Protein AF-C5CBI0-F1 (afdb_monomer_lite)

Radius of gyration: 13.85 Å; chains: 1; bounding box: 37×34×24 Å

Structure (mmCIF, N/CA/C/O backbone):
data_AF-C5CBI0-F1
#
_entry.id   AF-C5CBI0-F1
#
loop_
_atom_site.group_PDB
_atom_site.id
_atom_site.type_symbol
_atom_site.label_atom_id
_atom_site.label_alt_id
_atom_site.label_comp_id
_atom_site.label_asym_id
_atom_site.label_entity_id
_atom_site.label_seq_id
_atom_site.pdbx_PDB_ins_code
_atom_site.Cartn_x
_atom_site.Cartn_y
_atom_site.Cartn_z
_atom_site.occupancy
_atom_site.B_iso_or_equiv
_atom_site.auth_seq_id
_atom_site.auth_comp_id
_atom_site.auth_asym_id
_atom_site.auth_atom_id
_atom_site.pdbx_PDB_model_num
ATOM 1 N N . MET A 1 1 ? -3.695 21.537 9.194 1.00 71.69 1 MET A N 1
ATOM 2 C CA . MET A 1 1 ? -4.596 20.797 8.289 1.00 71.69 1 MET A CA 1
ATOM 3 C C . MET A 1 1 ? -4.878 19.452 8.936 1.00 71.69 1 MET A C 1
ATOM 5 O O . MET A 1 1 ? -3.909 18.765 9.244 1.00 71.69 1 MET A O 1
ATOM 9 N N . PRO A 1 2 ? -6.136 19.122 9.262 1.00 87.75 2 PRO A N 1
ATOM 10 C CA . PRO A 1 2 ? -6.446 17.858 9.918 1.00 87.75 2 PRO A CA 1
ATOM 11 C C . PRO A 1 2 ? -6.132 16.680 8.991 1.00 87.75 2 PRO A C 1
ATOM 13 O O . PRO A 1 2 ? -6.425 16.721 7.797 1.00 87.75 2 PRO A O 1
ATOM 16 N N . VAL A 1 3 ? -5.531 15.638 9.553 1.00 92.62 3 VAL A N 1
ATOM 17 C CA . VAL A 1 3 ? -5.170 14.406 8.844 1.00 92.62 3 VAL A CA 1
ATOM 18 C C . VAL A 1 3 ? -6.237 13.347 9.108 1.00 92.62 3 VAL A C 1
ATOM 20 O O . VAL A 1 3 ? -6.769 13.259 10.213 1.00 92.62 3 VAL A O 1
ATOM 23 N N . ARG A 1 4 ? -6.546 12.534 8.096 1.00 94.00 4 ARG A N 1
ATOM 24 C CA . ARG A 1 4 ? -7.411 11.357 8.200 1.00 94.00 4 ARG A CA 1
ATOM 25 C C . ARG A 1 4 ? -6.650 10.114 7.762 1.00 94.00 4 ARG A C 1
ATOM 27 O O . ARG A 1 4 ? -6.080 10.086 6.676 1.00 94.00 4 ARG A O 1
ATOM 34 N N . LEU A 1 5 ? -6.736 9.077 8.587 1.00 95.94 5 LEU A N 1
ATOM 35 C CA . LEU A 1 5 ? -6.386 7.712 8.220 1.00 95.94 5 LEU A CA 1
ATOM 36 C C . LEU A 1 5 ? -7.669 6.972 7.824 1.00 95.94 5 LEU A C 1
ATOM 38 O O . LEU A 1 5 ? -8.665 7.047 8.547 1.00 95.94 5 LEU A O 1
ATOM 42 N N . ARG A 1 6 ? -7.668 6.272 6.689 1.00 96.12 6 ARG A N 1
ATOM 43 C CA . ARG A 1 6 ? -8.775 5.386 6.290 1.00 96.12 6 ARG A CA 1
ATOM 44 C C . ARG A 1 6 ? -8.252 4.140 5.576 1.00 96.12 6 ARG A C 1
ATOM 46 O O . ARG A 1 6 ? -7.169 4.219 4.994 1.00 96.12 6 ARG A O 1
ATOM 53 N N . PRO A 1 7 ? -8.978 3.009 5.613 1.00 97.56 7 PRO A N 1
ATOM 54 C CA . PRO A 1 7 ? -8.635 1.859 4.792 1.00 97.56 7 PRO A CA 1
ATOM 55 C C . PRO A 1 7 ? -8.506 2.249 3.317 1.00 97.56 7 PRO A C 1
ATOM 57 O O . PRO A 1 7 ? -9.172 3.172 2.831 1.00 97.56 7 PRO A O 1
ATOM 60 N N . THR A 1 8 ? -7.623 1.536 2.635 1.00 98.06 8 THR A N 1
ATOM 61 C CA . THR A 1 8 ? -7.498 1.582 1.178 1.00 98.06 8 THR A CA 1
ATOM 62 C C . THR A 1 8 ? -8.779 1.084 0.501 1.00 98.06 8 THR A C 1
ATOM 64 O O . THR A 1 8 ? -9.445 0.177 1.005 1.00 98.06 8 THR A O 1
ATOM 67 N N . VAL A 1 9 ? -9.129 1.683 -0.639 1.00 97.31 9 VAL A N 1
ATOM 68 C CA . VAL A 1 9 ? -10.209 1.236 -1.538 1.00 97.31 9 VAL A CA 1
ATOM 69 C C . VAL A 1 9 ? -9.697 1.183 -2.976 1.00 97.31 9 VAL A C 1
ATOM 71 O O . VAL A 1 9 ? -8.698 1.819 -3.295 1.00 97.31 9 VAL A O 1
ATOM 74 N N . LEU A 1 10 ? -10.373 0.446 -3.864 1.00 98.44 10 LEU A N 1
ATOM 75 C CA . LEU A 1 10 ? -9.917 0.288 -5.256 1.00 98.44 10 LEU A CA 1
ATOM 76 C C . LEU A 1 10 ? -9.832 1.619 -6.022 1.00 98.44 10 LEU A C 1
ATOM 78 O O . LEU A 1 10 ? -8.954 1.771 -6.868 1.00 98.44 10 LEU A O 1
ATOM 82 N N . ASP A 1 11 ? -10.686 2.586 -5.685 1.00 98.00 11 ASP A N 1
ATOM 83 C CA . ASP A 1 11 ? -10.703 3.923 -6.298 1.00 98.00 11 ASP A CA 1
ATOM 84 C C . ASP A 1 11 ? -9.457 4.762 -5.948 1.00 98.00 11 ASP A C 1
ATOM 86 O O . ASP A 1 11 ? -9.220 5.807 -6.547 1.00 98.00 11 ASP A O 1
ATOM 90 N N . ASP A 1 12 ? -8.616 4.302 -5.013 1.00 98.38 12 ASP A N 1
ATOM 91 C CA . ASP A 1 12 ? -7.339 4.951 -4.699 1.00 98.38 12 ASP A CA 1
ATOM 92 C C . ASP A 1 12 ? -6.265 4.714 -5.778 1.00 98.38 12 ASP A C 1
ATOM 94 O O . ASP A 1 12 ? -5.223 5.370 -5.750 1.00 98.38 12 ASP A O 1
ATOM 98 N N . ALA A 1 13 ? -6.487 3.790 -6.722 1.00 98.62 13 ALA A N 1
ATOM 99 C CA . ALA A 1 13 ? -5.467 3.314 -7.660 1.00 98.62 13 ALA A CA 1
ATOM 100 C C . ALA A 1 13 ? -4.805 4.437 -8.476 1.00 98.62 13 ALA A C 1
ATOM 102 O O . ALA A 1 13 ? -3.575 4.504 -8.551 1.00 98.62 13 ALA A O 1
ATOM 103 N N . GLU A 1 14 ? -5.598 5.344 -9.052 1.00 98.56 14 GLU A N 1
ATOM 104 C CA . GLU A 1 14 ? -5.080 6.452 -9.863 1.00 98.56 14 GLU A CA 1
ATOM 105 C C . GLU A 1 14 ? -4.230 7.409 -9.011 1.00 98.56 14 GLU A C 1
ATOM 107 O O . GLU A 1 14 ? -3.094 7.748 -9.367 1.00 98.56 14 GLU A O 1
ATOM 112 N N . ALA A 1 15 ? -4.749 7.795 -7.842 1.00 98.00 15 ALA A N 1
ATOM 113 C CA . ALA A 1 15 ? -4.076 8.706 -6.924 1.00 98.00 15 ALA A CA 1
ATOM 114 C C . ALA A 1 15 ? -2.768 8.108 -6.382 1.00 98.00 15 ALA A C 1
ATOM 116 O O . ALA A 1 15 ? -1.747 8.800 -6.322 1.00 98.00 15 ALA A O 1
ATOM 117 N N . LEU A 1 16 ? -2.765 6.817 -6.040 1.00 98.00 16 LEU A N 1
ATOM 118 C CA . LEU A 1 16 ? -1.567 6.109 -5.596 1.00 98.00 16 LEU A CA 1
ATOM 119 C C . LEU A 1 16 ? -0.542 5.964 -6.721 1.00 98.00 16 LEU A C 1
ATOM 121 O O . LEU A 1 16 ? 0.648 6.143 -6.472 1.00 98.00 16 LEU A O 1
ATOM 125 N N . ALA A 1 17 ? -0.967 5.731 -7.966 1.00 98.44 17 ALA A N 1
ATOM 126 C CA . ALA A 1 17 ? -0.053 5.670 -9.105 1.00 98.44 17 ALA A CA 1
ATOM 127 C C . ALA A 1 17 ? 0.595 7.034 -9.385 1.00 98.44 17 ALA A C 1
ATOM 129 O O . ALA A 1 17 ? 1.787 7.120 -9.694 1.00 98.44 17 ALA A O 1
ATOM 130 N N . ALA A 1 18 ? -0.166 8.124 -9.270 1.00 98.38 18 ALA A N 1
ATOM 131 C CA . ALA A 1 18 ? 0.374 9.478 -9.361 1.00 98.38 18 ALA A CA 1
ATOM 132 C C . ALA A 1 18 ? 1.375 9.765 -8.227 1.00 98.38 18 ALA A C 1
ATOM 134 O O . ALA A 1 18 ? 2.489 10.229 -8.493 1.00 98.38 18 ALA A O 1
ATOM 135 N N . LEU A 1 19 ? 1.021 9.420 -6.985 1.00 97.12 19 LEU A N 1
ATOM 136 C CA . LEU A 1 19 ? 1.884 9.603 -5.820 1.00 97.12 19 LEU A CA 1
ATOM 137 C C . LEU A 1 19 ? 3.189 8.809 -5.961 1.00 97.12 19 LEU A C 1
ATOM 139 O O . LEU A 1 19 ? 4.267 9.401 -5.909 1.00 97.12 19 LEU A O 1
ATOM 143 N N . ALA A 1 20 ? 3.097 7.507 -6.233 1.00 95.56 20 ALA A N 1
ATOM 144 C CA . ALA A 1 20 ? 4.236 6.609 -6.401 1.00 95.56 20 ALA A CA 1
ATOM 145 C C . ALA A 1 20 ? 5.208 7.083 -7.491 1.00 95.56 20 ALA A C 1
ATOM 147 O O . ALA A 1 20 ? 6.423 6.991 -7.326 1.00 95.56 20 ALA A O 1
ATOM 148 N N . ARG A 1 21 ? 4.698 7.631 -8.604 1.00 96.62 21 ARG A N 1
ATOM 149 C CA . ARG A 1 21 ? 5.546 8.218 -9.654 1.00 96.62 21 ARG A CA 1
ATOM 150 C C . ARG A 1 21 ? 6.255 9.483 -9.177 1.00 96.62 21 ARG A C 1
ATOM 152 O O . ARG A 1 21 ? 7.451 9.614 -9.410 1.00 96.62 21 ARG A O 1
ATOM 159 N N . SER A 1 22 ? 5.542 10.384 -8.497 1.00 97.25 22 SER A N 1
ATOM 160 C CA . SER A 1 22 ? 6.118 11.647 -8.006 1.00 97.25 22 SER A CA 1
ATOM 161 C C . SER A 1 22 ? 7.159 11.464 -6.897 1.00 97.25 22 SER A C 1
ATOM 163 O O . SER A 1 22 ? 8.059 12.286 -6.774 1.00 97.25 22 SER A O 1
ATOM 165 N N . GLN A 1 23 ? 7.052 10.395 -6.102 1.00 95.31 23 GLN A N 1
ATOM 166 C CA . GLN A 1 23 ? 7.930 10.140 -4.956 1.00 95.31 23 GLN A CA 1
ATOM 167 C C . GLN A 1 23 ? 9.046 9.131 -5.252 1.00 95.31 23 GLN A C 1
ATOM 169 O O . GLN A 1 23 ? 9.870 8.874 -4.379 1.00 95.31 23 GLN A O 1
ATOM 174 N N . ARG A 1 24 ? 9.104 8.562 -6.466 1.00 92.94 24 ARG A N 1
ATOM 175 C CA . ARG A 1 24 ? 10.000 7.439 -6.790 1.00 92.94 24 ARG A CA 1
ATOM 176 C C . ARG A 1 24 ? 11.467 7.726 -6.471 1.00 92.94 24 ARG A C 1
ATOM 178 O O . ARG A 1 24 ? 12.135 6.882 -5.891 1.00 92.94 24 ARG A O 1
ATOM 185 N N . GLU A 1 25 ? 11.970 8.895 -6.856 1.00 93.31 25 GLU A N 1
ATOM 186 C CA . GLU A 1 25 ? 13.368 9.266 -6.603 1.00 93.31 25 GLU A CA 1
ATOM 187 C C . GLU A 1 25 ? 13.639 9.460 -5.106 1.00 93.31 25 GLU A C 1
ATOM 189 O O . GLU A 1 25 ? 14.668 9.025 -4.596 1.00 93.31 25 GLU A O 1
ATOM 194 N N . HIS A 1 26 ? 12.684 10.056 -4.388 1.00 94.50 26 HIS A N 1
ATOM 195 C CA . HIS A 1 26 ? 12.806 10.332 -2.961 1.00 94.50 26 HIS A CA 1
ATOM 196 C C . HIS A 1 26 ? 12.775 9.056 -2.107 1.00 94.50 26 HIS A C 1
ATOM 198 O O . HIS A 1 26 ? 13.541 8.930 -1.152 1.00 94.50 26 HIS A O 1
ATOM 204 N N . LEU A 1 27 ? 11.896 8.110 -2.451 1.00 93.19 27 LEU A N 1
ATOM 205 C CA . LEU A 1 27 ? 11.695 6.866 -1.703 1.00 93.19 27 LEU A CA 1
ATOM 206 C C . LEU A 1 27 ? 12.607 5.725 -2.163 1.00 93.19 27 LEU A C 1
ATOM 208 O O . LEU A 1 27 ? 12.865 4.813 -1.383 1.00 93.19 27 LEU A O 1
ATOM 212 N N . GLY A 1 28 ? 13.128 5.784 -3.391 1.00 93.00 28 GLY A N 1
ATOM 213 C CA . GLY A 1 28 ? 13.927 4.725 -4.011 1.00 93.00 28 GLY A CA 1
ATOM 214 C C . GLY A 1 28 ? 15.063 4.153 -3.150 1.00 93.00 28 GLY A C 1
ATOM 215 O O . GLY A 1 28 ? 15.215 2.936 -3.134 1.00 93.00 28 GLY A O 1
ATOM 216 N N . PRO A 1 29 ? 15.828 4.960 -2.387 1.00 95.31 29 PRO A N 1
ATOM 217 C CA . PRO A 1 29 ? 16.868 4.428 -1.501 1.00 95.31 29 PRO A CA 1
ATOM 218 C C . PRO A 1 29 ? 16.352 3.540 -0.355 1.00 95.31 29 PRO A C 1
ATOM 220 O O . PRO A 1 29 ? 17.135 2.796 0.234 1.00 95.31 29 PRO A O 1
ATOM 223 N N . TRP A 1 30 ? 15.064 3.636 -0.013 1.00 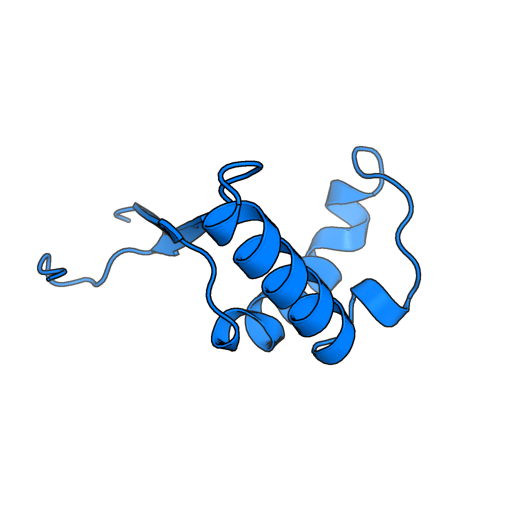95.12 30 TRP A N 1
ATOM 224 C CA . TRP A 1 30 ? 14.456 3.019 1.172 1.00 95.12 30 TRP A CA 1
ATOM 225 C C . TRP A 1 30 ? 13.398 1.962 0.847 1.00 95.12 30 TRP A C 1
ATOM 227 O O . TRP A 1 30 ? 12.970 1.233 1.742 1.00 95.12 30 TRP A O 1
ATOM 237 N N . GLU A 1 31 ? 12.964 1.874 -0.408 1.00 89.94 31 GLU A N 1
ATOM 238 C CA . GLU A 1 31 ? 11.935 0.936 -0.848 1.00 89.94 31 GLU A CA 1
ATOM 239 C C . GLU A 1 31 ? 12.527 -0.203 -1.691 1.00 89.94 31 GLU A C 1
ATOM 241 O O . GLU A 1 31 ? 13.506 -0.007 -2.412 1.00 89.94 31 GLU A O 1
ATOM 246 N N . PRO A 1 32 ? 11.932 -1.411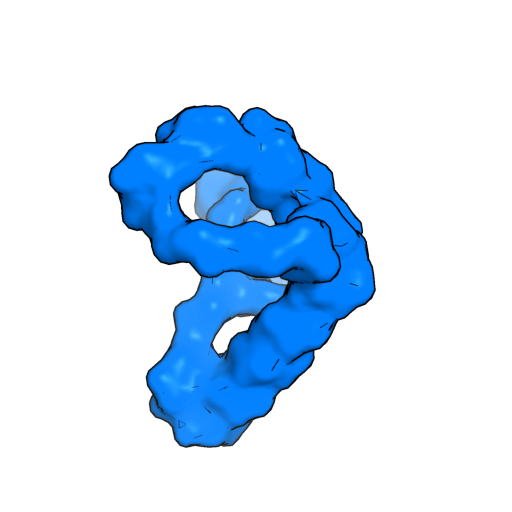 -1.649 1.00 93.06 32 PRO A N 1
ATOM 247 C CA . PRO A 1 32 ? 12.297 -2.480 -2.568 1.00 93.06 32 PRO A CA 1
ATOM 248 C C . PRO A 1 32 ? 12.109 -2.053 -4.023 1.00 93.06 32 PRO A C 1
ATOM 250 O O . PRO A 1 32 ? 11.143 -1.358 -4.349 1.00 93.06 32 PRO A O 1
ATOM 253 N N . GLU A 1 33 ? 12.969 -2.548 -4.912 1.00 92.81 33 GLU A N 1
ATOM 254 C CA . GLU A 1 33 ? 12.801 -2.331 -6.345 1.00 92.81 33 GLU A CA 1
ATOM 255 C C . GLU A 1 33 ? 11.441 -2.876 -6.807 1.00 92.81 33 GLU A C 1
ATOM 257 O O . GLU A 1 33 ? 11.073 -4.028 -6.548 1.00 92.81 33 GLU A O 1
ATOM 262 N N . ARG A 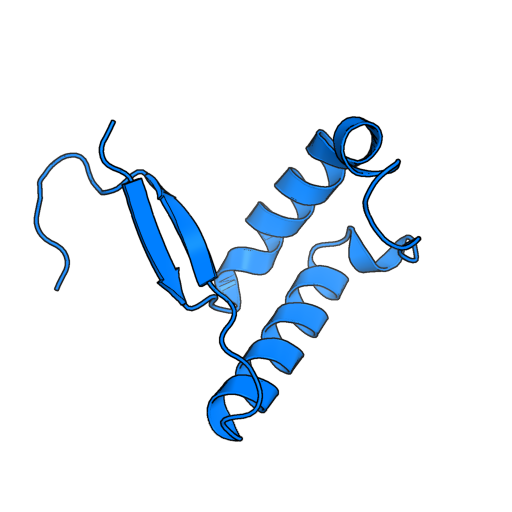1 34 ? 10.662 -2.017 -7.471 1.00 94.06 34 ARG A N 1
ATOM 263 C CA . ARG A 1 34 ? 9.340 -2.352 -8.000 1.00 94.06 34 ARG A CA 1
ATOM 264 C C . ARG A 1 34 ? 9.392 -2.409 -9.526 1.00 94.06 34 ARG A C 1
ATOM 266 O O . ARG A 1 34 ? 9.961 -1.511 -10.149 1.00 94.06 34 ARG A O 1
ATOM 273 N N . PRO A 1 35 ? 8.749 -3.404 -10.155 1.00 95.50 35 PRO A N 1
ATOM 274 C CA . PRO A 1 35 ? 8.632 -3.450 -11.608 1.00 95.50 35 PRO A CA 1
ATOM 275 C C . PRO A 1 35 ? 7.838 -2.246 -12.129 1.00 95.50 35 PRO A C 1
ATOM 277 O O . PRO A 1 35 ? 6.952 -1.730 -11.450 1.00 95.50 35 PRO A O 1
ATOM 280 N N . ALA A 1 36 ? 8.101 -1.829 -13.371 1.00 96.38 36 ALA A N 1
ATOM 281 C CA . ALA A 1 36 ? 7.459 -0.652 -13.965 1.00 96.38 36 ALA A CA 1
ATOM 282 C C . ALA A 1 36 ? 5.918 -0.698 -13.911 1.00 96.38 36 ALA A C 1
ATOM 284 O O . ALA A 1 36 ? 5.295 0.343 -13.694 1.00 96.38 36 ALA A O 1
ATOM 285 N N . HIS A 1 37 ? 5.315 -1.892 -14.029 1.00 97.81 37 HIS A N 1
ATOM 286 C CA . HIS A 1 37 ? 3.861 -2.079 -13.940 1.00 97.81 37 HIS A CA 1
ATOM 287 C C . HIS A 1 37 ? 3.284 -1.584 -12.607 1.00 97.81 37 HIS A C 1
ATOM 289 O O . HIS A 1 37 ? 2.179 -1.052 -12.587 1.00 97.81 37 HIS A O 1
ATOM 295 N N . TRP A 1 38 ? 4.037 -1.696 -11.507 1.00 97.06 38 TRP A N 1
ATOM 296 C CA . TRP A 1 38 ? 3.580 -1.316 -10.170 1.00 97.06 38 TRP A CA 1
ATOM 297 C C . TRP A 1 38 ? 3.250 0.178 -10.081 1.00 97.06 38 TRP A C 1
ATOM 299 O O . TRP A 1 38 ? 2.398 0.588 -9.307 1.00 97.06 38 TRP A O 1
ATOM 309 N N . PHE A 1 39 ? 3.883 1.005 -10.914 1.00 97.00 39 PHE A N 1
ATOM 310 C CA . PHE A 1 39 ? 3.675 2.454 -10.944 1.00 97.00 39 PHE A CA 1
ATOM 311 C C . PHE A 1 39 ? 2.578 2.900 -11.921 1.00 97.00 39 PHE A C 1
ATOM 313 O O . PHE A 1 39 ? 2.461 4.090 -12.220 1.00 97.00 39 PHE A O 1
ATOM 320 N N . THR A 1 40 ? 1.807 1.954 -12.453 1.00 98.38 40 THR A N 1
ATOM 321 C CA . THR A 1 40 ? 0.626 2.217 -13.282 1.00 98.38 40 THR A CA 1
ATOM 322 C C . THR A 1 40 ? -0.639 2.124 -12.434 1.00 98.38 40 THR A C 1
ATOM 324 O O . THR A 1 40 ? -0.633 1.482 -11.385 1.00 98.38 40 THR A O 1
ATOM 327 N N . GLU A 1 41 ? -1.735 2.729 -12.892 1.00 98.69 41 GLU A N 1
ATOM 328 C CA . GLU A 1 41 ? -3.043 2.589 -12.236 1.00 98.69 41 GLU A CA 1
ATOM 329 C C . GLU A 1 41 ? -3.461 1.115 -12.119 1.00 98.69 41 GLU A C 1
ATOM 331 O O . GLU A 1 41 ? -3.866 0.679 -11.046 1.00 98.69 41 GLU A O 1
ATOM 336 N N . ALA A 1 42 ? -3.274 0.323 -13.181 1.00 98.62 42 ALA A N 1
ATOM 337 C CA . ALA A 1 42 ? -3.573 -1.108 -13.171 1.00 98.62 42 ALA A CA 1
ATOM 338 C C . ALA A 1 42 ? -2.765 -1.862 -12.099 1.00 98.62 42 ALA A C 1
ATOM 340 O O . ALA A 1 42 ? -3.335 -2.615 -11.316 1.00 98.62 42 ALA A O 1
ATOM 341 N N . GLY A 1 43 ? -1.458 -1.600 -11.993 1.00 98.62 43 GLY A N 1
ATOM 342 C CA . GLY A 1 43 ? -0.617 -2.234 -10.972 1.00 98.62 43 GLY A CA 1
ATOM 343 C C . GLY A 1 43 ? -0.969 -1.812 -9.543 1.00 98.62 43 GLY A C 1
ATOM 344 O O . GLY A 1 43 ? -0.942 -2.636 -8.630 1.00 98.62 43 GLY A O 1
ATOM 345 N N . GLN A 1 44 ? -1.348 -0.549 -9.329 1.00 98.62 44 GLN A N 1
ATOM 346 C CA . GLN A 1 44 ? -1.847 -0.103 -8.024 1.00 98.62 44 GLN A CA 1
ATOM 347 C C . GLN A 1 44 ? -3.194 -0.744 -7.694 1.00 98.62 44 GLN A C 1
ATOM 349 O O . GLN A 1 44 ? -3.402 -1.170 -6.560 1.00 98.62 44 GLN A O 1
ATOM 354 N N . ARG A 1 45 ? -4.085 -0.891 -8.680 1.00 98.75 45 ARG A N 1
ATOM 355 C CA . ARG A 1 45 ? -5.348 -1.610 -8.510 1.00 98.75 45 ARG A CA 1
ATOM 356 C C . ARG A 1 45 ? -5.116 -3.063 -8.095 1.00 98.75 45 ARG A C 1
ATOM 358 O O . ARG A 1 45 ? -5.717 -3.503 -7.122 1.00 98.75 45 ARG A O 1
ATOM 365 N N . GLU A 1 46 ? -4.210 -3.779 -8.756 1.00 98.69 46 GLU A N 1
ATOM 366 C CA . GLU A 1 46 ? -3.839 -5.154 -8.382 1.00 98.69 46 GLU A CA 1
ATOM 367 C C . GLU A 1 46 ? -3.299 -5.237 -6.942 1.00 98.69 46 GLU A C 1
ATOM 369 O O . GLU A 1 46 ? -3.654 -6.145 -6.183 1.00 98.69 46 GLU A O 1
ATOM 374 N N . ALA A 1 47 ? -2.478 -4.265 -6.530 1.00 98.00 47 ALA A N 1
ATOM 375 C CA . ALA A 1 47 ? -1.970 -4.181 -5.163 1.00 98.00 47 ALA A CA 1
ATOM 376 C C . ALA A 1 47 ? -3.090 -3.922 -4.136 1.00 98.00 47 ALA A C 1
ATOM 378 O O . ALA A 1 47 ? -3.093 -4.528 -3.062 1.00 98.00 47 ALA A O 1
ATOM 379 N N . LEU A 1 48 ? -4.063 -3.069 -4.467 1.00 98.62 48 LEU A N 1
ATOM 380 C CA . LEU A 1 48 ? -5.232 -2.789 -3.628 1.00 98.62 48 LEU A CA 1
ATOM 381 C C . LEU A 1 48 ? -6.168 -4.000 -3.524 1.00 98.62 48 LEU A C 1
ATOM 383 O O . LEU A 1 48 ? -6.658 -4.303 -2.439 1.00 98.62 48 LEU A O 1
ATOM 387 N N . GLU A 1 49 ? -6.370 -4.741 -4.613 1.00 98.69 49 GLU A N 1
ATOM 388 C CA . GLU A 1 49 ? -7.119 -6.002 -4.596 1.00 98.69 49 GLU A CA 1
ATOM 389 C C . GLU A 1 49 ? -6.439 -7.043 -3.697 1.00 98.69 49 GLU A C 1
ATOM 391 O O . GLU A 1 49 ? -7.109 -7.778 -2.968 1.00 98.69 49 GLU A O 1
ATOM 396 N N . GLN A 1 50 ? -5.103 -7.099 -3.701 1.00 98.50 50 GLN A N 1
ATOM 397 C CA . GLN A 1 50 ? -4.362 -7.947 -2.771 1.00 98.50 50 GLN A CA 1
ATOM 398 C C . GLN A 1 50 ? -4.530 -7.483 -1.318 1.00 98.50 50 GLN A C 1
ATOM 400 O O . GLN A 1 50 ? -4.769 -8.319 -0.446 1.00 98.50 50 GLN A O 1
ATOM 405 N N . ALA A 1 51 ? -4.469 -6.175 -1.060 1.00 98.38 51 ALA A N 1
ATOM 4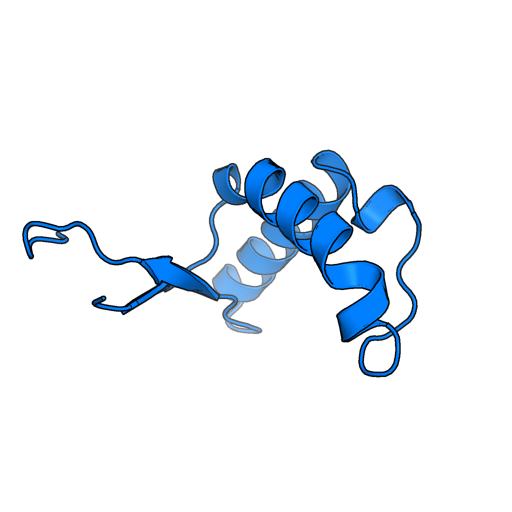06 C CA . ALA A 1 51 ? -4.698 -5.615 0.269 1.00 98.38 51 ALA A CA 1
ATOM 407 C C . ALA A 1 51 ? -6.113 -5.918 0.791 1.00 98.38 51 ALA A C 1
ATOM 409 O O . ALA A 1 51 ? -6.278 -6.229 1.971 1.0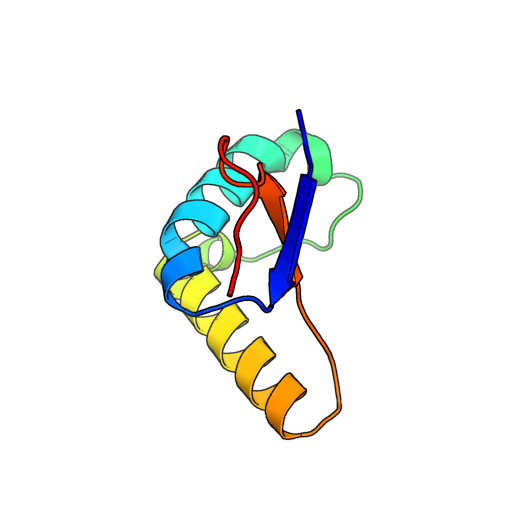0 98.38 51 ALA A O 1
ATOM 410 N N . ASP A 1 52 ? -7.129 -5.899 -0.077 1.00 98.25 52 ASP A N 1
ATOM 411 C CA . ASP A 1 52 ? -8.494 -6.277 0.294 1.00 98.25 52 ASP A CA 1
ATOM 412 C C . ASP A 1 52 ? -8.600 -7.767 0.647 1.00 98.25 52 ASP A C 1
ATOM 414 O O . ASP A 1 52 ? -9.142 -8.118 1.699 1.00 98.25 52 ASP A O 1
ATOM 418 N N . ARG A 1 53 ? -7.985 -8.648 -0.160 1.00 98.62 53 ARG A N 1
ATOM 419 C CA . ARG A 1 53 ? -7.893 -10.088 0.146 1.00 98.62 53 ARG A CA 1
ATOM 420 C C . ARG A 1 53 ? -7.182 -10.354 1.471 1.00 98.62 53 ARG A C 1
ATOM 422 O O . ARG A 1 53 ? -7.592 -11.239 2.223 1.00 98.62 53 ARG A O 1
ATOM 429 N N . ASP A 1 54 ? -6.110 -9.622 1.760 1.00 98.69 54 ASP A N 1
ATOM 430 C CA . ASP A 1 54 ? -5.370 -9.765 3.012 1.00 98.69 54 ASP A CA 1
ATOM 431 C C . ASP A 1 54 ? -6.167 -9.256 4.213 1.00 98.69 54 ASP A C 1
ATOM 433 O O . ASP A 1 54 ? -6.162 -9.910 5.258 1.00 98.69 54 ASP A O 1
ATOM 437 N N . ARG A 1 55 ? -6.909 -8.155 4.056 1.00 98.12 55 ARG A N 1
ATOM 438 C CA . ARG A 1 55 ? -7.813 -7.626 5.082 1.00 98.12 55 ARG A CA 1
ATOM 439 C C . ARG A 1 55 ? -8.953 -8.591 5.382 1.00 98.12 55 ARG A C 1
ATOM 441 O O . ARG A 1 55 ? -9.202 -8.884 6.548 1.00 98.12 55 ARG A O 1
ATOM 448 N N . ALA A 1 56 ? -9.607 -9.126 4.350 1.00 98.06 56 ALA A N 1
ATOM 449 C CA . ALA A 1 56 ? -10.676 -10.115 4.496 1.00 98.06 56 ALA A CA 1
ATOM 450 C C . ALA A 1 56 ? -10.197 -11.386 5.220 1.00 98.06 56 ALA A C 1
ATOM 452 O O . ALA A 1 56 ? -10.960 -12.016 5.948 1.00 98.06 56 ALA A O 1
ATOM 453 N N . ALA A 1 57 ? -8.920 -11.738 5.057 1.00 98.50 57 ALA A N 1
ATOM 454 C CA . ALA A 1 57 ? -8.291 -12.865 5.733 1.00 98.50 57 ALA A CA 1
ATOM 455 C C . ALA A 1 57 ? -7.610 -12.512 7.072 1.00 98.50 57 ALA A C 1
ATOM 457 O O . ALA A 1 57 ? -6.966 -13.377 7.663 1.00 98.50 57 ALA A O 1
ATOM 458 N N . GLY A 1 58 ? -7.691 -11.260 7.536 1.00 98.38 58 GLY A N 1
ATOM 459 C CA . GLY A 1 58 ? -7.065 -10.805 8.782 1.00 98.38 58 GLY A CA 1
ATOM 460 C C . GLY A 1 58 ? -5.530 -10.828 8.785 1.00 98.38 58 GLY A C 1
ATOM 461 O O . GLY A 1 58 ? -4.931 -10.876 9.858 1.00 98.38 58 GLY A O 1
ATOM 462 N N . ARG A 1 59 ? -4.880 -10.817 7.612 1.00 98.38 59 ARG A N 1
ATOM 463 C CA . ARG A 1 59 ? -3.414 -10.907 7.468 1.00 98.38 59 ARG A CA 1
ATOM 464 C C . ARG A 1 59 ? -2.711 -9.554 7.457 1.00 98.38 59 ARG A C 1
ATOM 466 O O . ARG A 1 59 ? -1.573 -9.461 7.907 1.00 98.38 59 ARG A O 1
ATOM 473 N N . SER A 1 60 ? -3.351 -8.520 6.917 1.00 98.12 60 SER A N 1
ATOM 474 C CA . SER A 1 60 ? -2.797 -7.165 6.865 1.00 98.12 60 SER A CA 1
ATOM 475 C C . SER A 1 60 ? -3.911 -6.117 6.784 1.00 98.12 60 SER A C 1
ATOM 477 O O . SER A 1 60 ? -5.049 -6.428 6.436 1.00 98.12 60 SER A O 1
ATOM 479 N N . TYR A 1 61 ? -3.583 -4.868 7.127 1.00 97.50 61 TYR A N 1
ATOM 480 C CA . TYR A 1 61 ? -4.510 -3.738 7.066 1.00 97.50 61 TYR A CA 1
ATOM 481 C C . TYR A 1 61 ? -3.797 -2.527 6.462 1.00 97.50 61 TYR A C 1
ATOM 483 O O . TYR A 1 61 ? -3.045 -1.834 7.146 1.00 97.50 61 TYR A O 1
ATOM 491 N N . ALA A 1 62 ? -4.015 -2.285 5.169 1.00 97.62 62 ALA A N 1
ATOM 492 C CA . ALA A 1 62 ? -3.433 -1.152 4.457 1.00 97.62 62 ALA A CA 1
ATOM 493 C C . ALA A 1 62 ? -4.331 0.090 4.557 1.00 97.62 62 ALA A C 1
ATOM 495 O O . ALA A 1 62 ? -5.529 0.037 4.258 1.00 97.62 62 ALA A O 1
ATOM 496 N N . PHE A 1 63 ? -3.733 1.222 4.926 1.00 98.00 63 PHE A N 1
ATOM 497 C CA . PHE A 1 63 ? -4.411 2.507 5.081 1.00 98.00 63 PHE A CA 1
ATOM 498 C C . PHE A 1 63 ? -3.769 3.578 4.203 1.00 98.00 63 PHE A C 1
ATOM 500 O O . PHE A 1 63 ? -2.566 3.543 3.950 1.00 98.00 63 PHE A O 1
ATOM 507 N N . VAL A 1 64 ? -4.565 4.572 3.814 1.00 97.62 64 VAL A N 1
ATOM 508 C CA . VAL A 1 64 ? -4.076 5.821 3.225 1.00 97.62 64 VAL A CA 1
ATOM 509 C C . VAL A 1 64 ? -4.155 6.958 4.234 1.00 97.62 64 VAL A C 1
ATOM 511 O O . VAL A 1 64 ? -5.063 7.016 5.071 1.00 97.62 64 VAL A O 1
ATOM 514 N N . ILE A 1 65 ? -3.201 7.880 4.123 1.00 96.00 65 ILE A N 1
ATOM 515 C CA . ILE A 1 65 ? -3.145 9.114 4.902 1.00 96.00 65 ILE A CA 1
ATOM 516 C C . ILE A 1 65 ? -3.544 10.254 3.972 1.00 96.00 65 ILE A C 1
ATOM 518 O O . ILE A 1 65 ? -2.849 10.557 3.006 1.00 96.00 65 ILE A O 1
ATOM 522 N N . GLY A 1 66 ? -4.680 10.876 4.262 1.00 93.69 66 GLY A N 1
ATOM 523 C CA . GLY A 1 66 ? -5.223 11.983 3.488 1.00 93.69 66 GLY A CA 1
ATOM 524 C C . GLY A 1 66 ? -5.526 13.194 4.357 1.00 93.69 66 GLY A C 1
ATOM 525 O O . GLY A 1 66 ? -5.413 13.164 5.583 1.00 93.69 66 GLY A O 1
ATOM 526 N N . GLN A 1 67 ? -5.944 14.276 3.713 1.00 90.25 67 GLN A N 1
ATOM 527 C CA . GLN A 1 67 ? -6.500 15.420 4.428 1.00 90.25 67 GLN A CA 1
ATOM 528 C C . GLN A 1 67 ? -7.930 15.091 4.865 1.00 90.25 67 GLN A C 1
ATOM 530 O O . GLN A 1 67 ? -8.687 14.475 4.113 1.00 90.25 67 GLN A O 1
ATOM 535 N N . ALA A 1 68 ? -8.310 15.486 6.078 1.00 81.19 68 ALA A N 1
ATOM 536 C CA . ALA A 1 68 ? -9.703 15.398 6.489 1.00 81.19 68 ALA A CA 1
ATOM 537 C C . ALA A 1 68 ? -10.537 16.476 5.760 1.00 81.19 68 ALA A C 1
ATOM 539 O O . ALA A 1 68 ? -10.007 17.551 5.456 1.00 81.19 68 ALA A O 1
ATOM 540 N N . PRO A 1 69 ? -11.831 16.218 5.487 1.00 75.56 69 PRO A N 1
ATOM 541 C CA . PRO A 1 69 ? -12.745 17.236 4.971 1.00 75.56 69 PRO A CA 1
ATOM 542 C C . PRO A 1 69 ? -12.723 18.490 5.855 1.00 75.56 69 PRO A C 1
ATOM 544 O O . PRO A 1 69 ? -12.560 18.384 7.072 1.00 75.56 69 PRO A O 1
ATOM 547 N N . ARG A 1 70 ? -12.859 19.677 5.247 1.00 66.75 70 ARG A N 1
ATOM 548 C CA . ARG A 1 70 ? -12.738 20.963 5.961 1.00 66.75 70 ARG A CA 1
ATOM 549 C C . ARG A 1 70 ? -13.816 21.176 7.027 1.00 66.75 70 ARG A C 1
ATOM 551 O O . ARG A 1 70 ? -13.544 21.870 8.001 1.00 66.75 70 ARG A O 1
ATOM 558 N N . ASP A 1 71 ? -14.951 20.500 6.894 1.00 69.69 71 ASP A N 1
ATOM 559 C CA . ASP A 1 71 ? -16.047 20.534 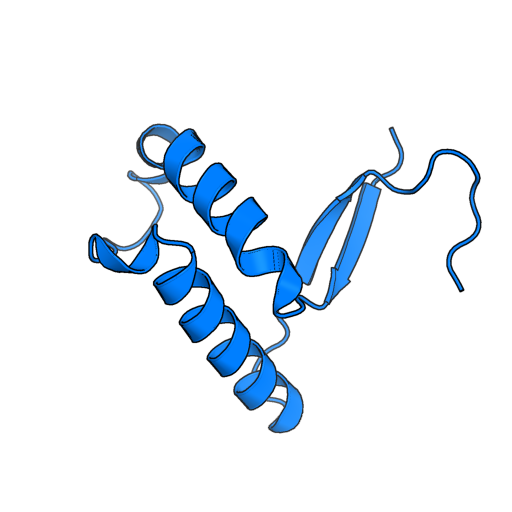7.852 1.00 69.69 71 ASP A CA 1
ATOM 560 C C . ASP A 1 71 ? -16.121 19.158 8.512 1.00 69.69 71 ASP A C 1
ATOM 562 O O . ASP A 1 71 ? -16.419 18.156 7.862 1.00 69.69 71 ASP A O 1
ATOM 566 N N . GLY A 1 72 ? -15.726 19.085 9.782 1.00 55.62 72 GLY A N 1
ATOM 567 C CA . GLY A 1 72 ? -15.548 17.837 10.516 1.00 55.62 72 GLY A CA 1
ATOM 568 C C . GLY A 1 72 ? -16.843 17.054 10.710 1.00 55.62 72 GLY A C 1
ATOM 569 O O . GLY A 1 72 ? -17.420 17.088 11.786 1.00 55.62 72 GLY A O 1
ATOM 570 N N . VAL A 1 73 ? -17.248 16.287 9.703 1.00 50.25 73 VAL A N 1
ATOM 571 C CA . VAL A 1 73 ? -18.114 15.117 9.837 1.00 50.25 73 VAL A CA 1
ATOM 572 C C . VAL A 1 73 ? -17.599 14.074 8.853 1.00 50.25 73 VAL A C 1
ATOM 574 O O . VAL A 1 73 ? -17.639 14.263 7.642 1.00 50.25 73 VAL A O 1
ATOM 577 N N . ALA A 1 74 ? -17.092 12.967 9.383 1.00 47.22 74 ALA A N 1
ATOM 578 C CA . ALA A 1 74 ? -17.122 11.713 8.651 1.00 47.22 74 ALA A CA 1
ATOM 579 C C . ALA A 1 74 ? -18.051 10.794 9.420 1.00 47.22 74 ALA A C 1
ATOM 581 O O . ALA A 1 74 ? -17.788 10.509 10.590 1.00 47.22 74 ALA A O 1
ATOM 582 N N . VAL A 1 75 ? -19.134 10.406 8.759 1.00 41.91 75 VAL A N 1
ATOM 583 C CA . VAL A 1 75 ? -19.822 9.155 9.064 1.00 41.91 75 VAL A CA 1
ATOM 584 C C . VAL A 1 75 ? -19.028 8.038 8.399 1.00 41.91 75 VAL A C 1
ATOM 586 O O . VAL A 1 75 ? -18.554 8.274 7.263 1.00 41.91 75 VAL A O 1
#

Foldseek 3Di:
DAKDKDFDDLVCLQVVLVVCVVCCVVCVVPDPDDPPLCSHSVNSSVVSVVQVVCVVVVNDTDIDMDHDPPDDDDD

Secondary structure (DSSP, 8-state):
--EEEEE--GGGHHHHHHHHHHHHHHHTTTS----GGGGSHHHHHHHHHHHHHHHHTTS---EEEEEPPSS----

pLDDT: mean 92.47, std 12.27, range [41.91, 98.75]

InterPro domains:
  IPR016181 Acyl-CoA N-acyltransferase [SSF55729] (3-66)

Sequence (75 aa):
MPVRLRPTVLDDAEALAALARSQREHLGPWEPERPAHWFTEAGQREALEQADRDRAAGRSYAFVIGQAPRDGVAV

Organism: Micrococcus luteus (strain ATCC 4698 / DSM 20030 / JCM 1464 / CCM 169 / CCUG 5858 / IAM 1056 / NBRC 3333 / NCIMB 9278 / NCTC 2665 / VKM Ac-2230) (NCBI:txid465515)